Protein AF-A0A484TDN3-F1 (afdb_monomer)

Secondary structure (DSSP, 8-state):
--SHHHHHHHHHHHHHHHHHHHHHHHHHHHHHHHHHHHHHHHHHHHHT----HHHHHHHHHHHHHHHHHHHHHHTT-HHHHHHHHHHHHHHHHTT--

Mean predicted aligned error: 7.02 Å

Solvent-accessible surface area (backbone atoms only — not comparable to full-atom values): 5080 Å² total; per-residue (Å²): 140,75,68,68,65,65,57,47,55,52,49,50,54,51,52,49,52,51,47,54,53,51,51,51,47,48,51,53,54,47,55,49,52,51,52,52,50,52,51,49,50,49,54,20,58,77,57,46,26,67,88,41,74,68,49,54,51,47,48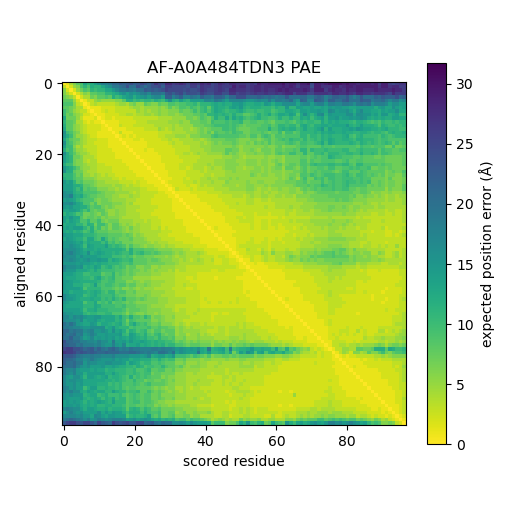,54,50,19,51,50,28,40,53,50,10,52,51,26,43,75,69,71,32,58,68,59,13,51,52,29,38,52,52,15,49,55,49,49,54,71,44,51,101

Sequence (97 aa):
MQSEGTFQWLGELLGGLIRLIVDALRFVFGGLAEAISDFSAGVAAAMGMQPSLFNFALLALGVAMLLAALRAFAARGI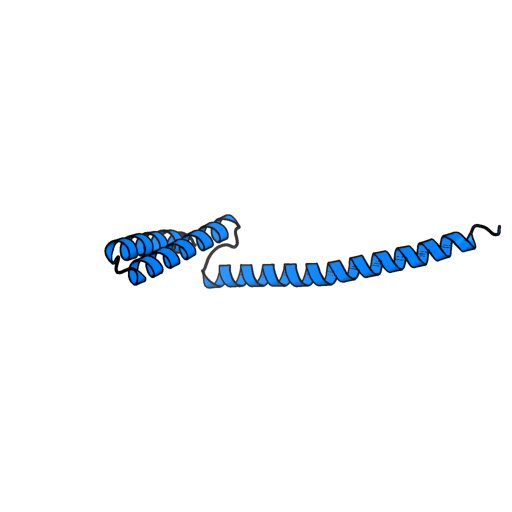VAGIVWALLALLVLSALIG

Organism: NCBI:txid1297885

Radius of gyration: 25.87 Å; Cα contacts (8 Å, |Δi|>4): 58; chains: 1; bounding box: 69×19×58 Å

Structure (mmCIF, N/CA/C/O backbone):
data_AF-A0A484TDN3-F1
#
_entry.id   AF-A0A484TDN3-F1
#
loop_
_atom_site.group_PDB
_atom_site.id
_atom_site.type_symbol
_atom_site.label_atom_id
_atom_site.label_alt_id
_atom_site.label_comp_id
_atom_site.label_asym_id
_atom_site.label_entity_id
_atom_site.label_seq_id
_atom_site.pdbx_PDB_ins_code
_atom_site.Cartn_x
_atom_site.Cartn_y
_atom_site.Cartn_z
_atom_site.occupancy
_atom_site.B_iso_or_equiv
_atom_site.auth_seq_id
_atom_site.auth_comp_id
_atom_site.auth_asym_id
_atom_site.auth_atom_id
_atom_site.pdbx_PDB_model_num
ATOM 1 N N . MET A 1 1 ? 52.351 0.136 -31.949 1.00 53.66 1 MET A N 1
ATOM 2 C CA . MET A 1 1 ? 51.224 -0.661 -32.482 1.00 53.66 1 MET A CA 1
ATOM 3 C C . MET A 1 1 ? 51.015 -1.990 -31.731 1.00 53.66 1 MET A C 1
ATOM 5 O O . MET A 1 1 ? 50.451 -2.908 -32.299 1.00 53.66 1 MET A O 1
ATOM 9 N N . GLN A 1 2 ? 51.433 -2.130 -30.457 1.00 57.53 2 GLN A N 1
ATOM 10 C CA . GLN A 1 2 ? 51.247 -3.378 -29.678 1.00 57.53 2 GLN A CA 1
ATOM 11 C C . GLN A 1 2 ? 50.430 -3.179 -28.383 1.00 57.53 2 GLN A C 1
ATOM 13 O O . GLN A 1 2 ? 50.023 -4.148 -27.754 1.00 57.53 2 GLN A O 1
ATOM 18 N N . SER A 1 3 ? 50.138 -1.930 -28.006 1.00 57.12 3 SER A N 1
ATOM 19 C CA . SER A 1 3 ? 49.333 -1.578 -26.826 1.00 57.12 3 SER A CA 1
ATOM 20 C C . SER A 1 3 ? 47.840 -1.392 -27.120 1.00 57.12 3 SER A C 1
ATOM 22 O O . SER A 1 3 ? 47.054 -1.290 -26.186 1.00 57.12 3 SER A O 1
ATOM 24 N N . GLU A 1 4 ? 47.438 -1.346 -28.394 1.00 59.69 4 GLU A N 1
ATOM 25 C CA . GLU A 1 4 ? 46.035 -1.147 -28.793 1.00 59.69 4 GLU A CA 1
ATOM 26 C C . GLU A 1 4 ? 45.187 -2.416 -28.591 1.00 59.69 4 GLU A C 1
ATOM 28 O O . GLU A 1 4 ? 44.017 -2.319 -28.245 1.00 59.69 4 GLU A O 1
ATOM 33 N N . GLY A 1 5 ? 45.773 -3.614 -28.707 1.00 68.31 5 GLY A N 1
ATOM 34 C CA . GLY A 1 5 ? 45.025 -4.877 -28.608 1.00 68.31 5 GLY A CA 1
ATOM 35 C C . GLY A 1 5 ? 44.791 -5.405 -27.185 1.00 68.31 5 GLY A C 1
ATOM 36 O O . GLY A 1 5 ? 43.775 -6.046 -26.929 1.00 68.31 5 GLY A O 1
ATOM 37 N N . THR A 1 6 ? 45.697 -5.150 -26.235 1.00 71.94 6 THR A N 1
ATOM 38 C CA . THR A 1 6 ? 45.627 -5.755 -24.888 1.00 71.94 6 THR A CA 1
ATOM 39 C C . THR A 1 6 ? 44.625 -5.069 -23.963 1.00 71.94 6 THR A C 1
ATOM 41 O O . THR A 1 6 ? 43.918 -5.744 -23.220 1.00 71.94 6 THR A O 1
ATOM 44 N N . PHE A 1 7 ? 44.507 -3.741 -24.026 1.00 81.44 7 PHE A N 1
ATOM 45 C CA . PHE A 1 7 ? 43.514 -2.999 -23.240 1.00 81.44 7 PHE A CA 1
ATOM 46 C C . PHE A 1 7 ? 42.104 -3.069 -23.841 1.00 81.44 7 PHE A C 1
ATOM 48 O O . PHE A 1 7 ? 41.122 -2.994 -23.104 1.00 81.44 7 PHE A O 1
ATOM 55 N N . GLN A 1 8 ? 41.991 -3.263 -25.157 1.00 83.94 8 GLN A N 1
ATOM 56 C CA . GLN A 1 8 ? 40.702 -3.339 -25.839 1.00 83.94 8 GLN A CA 1
ATOM 57 C C . GLN A 1 8 ? 39.919 -4.605 -25.474 1.00 83.94 8 GLN A C 1
ATOM 59 O O . GLN A 1 8 ? 38.749 -4.508 -25.105 1.00 83.94 8 GLN A O 1
ATOM 64 N N . TRP A 1 9 ? 40.576 -5.769 -25.461 1.00 85.00 9 TRP A N 1
ATOM 65 C CA . TRP A 1 9 ? 39.944 -7.017 -25.015 1.00 85.00 9 TRP A CA 1
ATOM 66 C C . TRP A 1 9 ? 39.489 -6.923 -23.549 1.00 85.00 9 TRP A C 1
ATOM 68 O O . TRP A 1 9 ? 38.391 -7.367 -23.215 1.00 85.00 9 TRP A O 1
ATOM 78 N N . LEU A 1 10 ? 40.294 -6.311 -22.672 1.00 86.94 10 LEU A N 1
ATOM 79 C CA . LEU A 1 10 ? 39.927 -6.126 -21.265 1.00 86.94 10 LEU A CA 1
ATOM 80 C C . LEU A 1 10 ? 38.662 -5.261 -21.126 1.00 86.94 10 LEU A C 1
ATOM 82 O O . LEU A 1 10 ? 37.774 -5.584 -20.338 1.00 86.94 10 LEU A O 1
ATOM 86 N N . GLY A 1 11 ? 38.565 -4.188 -21.918 1.00 88.69 11 GLY A N 1
ATOM 87 C CA . GLY A 1 11 ? 37.390 -3.319 -21.974 1.00 88.69 11 GLY A CA 1
ATOM 88 C C . GLY A 1 11 ? 36.140 -4.031 -22.494 1.00 88.69 11 GLY A C 1
ATOM 89 O O . GLY A 1 11 ? 35.063 -3.856 -21.929 1.00 88.69 11 GLY A O 1
ATOM 90 N N . GLU A 1 12 ? 36.273 -4.879 -23.515 1.00 90.88 12 GLU A N 1
ATOM 91 C CA . GLU A 1 12 ? 35.168 -5.695 -24.038 1.00 90.88 12 GLU A CA 1
ATOM 92 C C . GLU A 1 12 ? 34.672 -6.717 -23.010 1.00 90.88 12 GLU A C 1
ATOM 94 O O . GLU A 1 12 ? 33.465 -6.850 -22.802 1.00 90.88 12 GLU A O 1
ATOM 99 N N . LEU A 1 13 ? 35.591 -7.394 -22.315 1.00 93.00 13 LEU A N 1
ATOM 100 C CA . LEU A 1 13 ? 35.255 -8.401 -21.308 1.00 93.00 13 LEU A CA 1
ATOM 101 C C . LEU A 1 13 ? 34.580 -7.761 -20.082 1.00 93.00 13 LEU A C 1
ATOM 103 O O . LEU A 1 13 ? 33.541 -8.237 -19.622 1.00 93.00 13 LEU A O 1
ATOM 107 N N . LEU A 1 14 ? 35.114 -6.634 -19.598 1.00 94.00 14 LEU A N 1
ATOM 108 C CA . LEU A 1 14 ? 34.516 -5.855 -18.507 1.00 94.00 14 LEU A CA 1
ATOM 109 C C . LEU A 1 14 ? 33.164 -5.248 -18.905 1.00 94.00 14 LEU A C 1
ATOM 111 O O . LEU A 1 14 ? 32.204 -5.332 -18.141 1.00 94.00 14 LEU A O 1
ATOM 115 N N . GLY A 1 15 ? 33.061 -4.668 -20.101 1.00 94.75 15 GLY A N 1
ATOM 116 C CA . GLY A 1 15 ? 31.816 -4.099 -20.615 1.00 94.75 15 GLY A CA 1
ATOM 117 C C . GLY A 1 15 ? 30.724 -5.155 -20.799 1.00 94.75 15 GLY A C 1
ATOM 118 O O . GLY A 1 15 ? 29.564 -4.907 -20.465 1.00 94.75 15 GLY A O 1
ATOM 119 N N . GLY A 1 16 ? 31.097 -6.351 -21.263 1.00 95.62 16 GLY A N 1
ATOM 120 C CA . GLY A 1 16 ? 30.210 -7.510 -21.350 1.00 95.62 16 GLY A CA 1
ATOM 121 C C . GLY A 1 16 ? 29.704 -7.962 -19.980 1.00 95.62 16 GLY A C 1
ATOM 122 O O . GLY A 1 16 ? 28.501 -8.157 -19.809 1.00 95.62 16 GLY A O 1
ATOM 123 N N . LEU A 1 17 ? 30.591 -8.047 -18.982 1.00 95.94 17 LEU A N 1
ATOM 124 C CA . LEU A 1 17 ? 30.212 -8.404 -17.612 1.00 95.94 17 LEU A CA 1
ATOM 125 C C . LEU A 1 17 ? 29.255 -7.376 -16.988 1.00 95.94 17 LEU A C 1
ATOM 127 O O . LEU A 1 17 ? 28.252 -7.754 -16.386 1.00 95.94 17 LEU A O 1
ATOM 131 N N . ILE A 1 18 ? 29.525 -6.079 -17.164 1.00 96.44 18 ILE A N 1
ATOM 132 C CA . ILE A 1 18 ? 28.643 -5.013 -16.668 1.00 96.44 18 ILE A CA 1
ATOM 133 C C . ILE A 1 18 ? 27.271 -5.092 -17.347 1.00 96.44 18 ILE A C 1
ATOM 135 O O . ILE A 1 18 ? 26.254 -5.006 -16.659 1.00 96.44 18 ILE A O 1
ATOM 139 N N . ARG A 1 19 ? 27.215 -5.293 -18.672 1.00 96.12 19 ARG A N 1
ATOM 140 C CA . ARG A 1 19 ? 25.942 -5.467 -19.393 1.00 96.12 19 ARG A CA 1
ATOM 141 C C . ARG A 1 19 ? 25.143 -6.651 -18.867 1.00 96.12 19 ARG A C 1
ATOM 143 O O . ARG A 1 19 ? 23.958 -6.488 -18.614 1.00 96.12 19 ARG A O 1
ATOM 150 N N . LEU A 1 20 ? 25.792 -7.790 -18.628 1.00 96.50 20 LEU A N 1
ATOM 151 C CA . LEU A 1 20 ? 25.133 -8.968 -18.063 1.00 96.50 20 LEU A CA 1
ATOM 152 C C . LEU A 1 20 ? 24.471 -8.659 -16.713 1.00 96.50 20 LEU A C 1
ATOM 154 O O . LEU A 1 20 ? 23.323 -9.038 -16.490 1.00 96.50 20 LEU A O 1
ATOM 158 N N . ILE A 1 21 ? 25.159 -7.923 -15.837 1.00 96.94 21 ILE A N 1
ATOM 159 C CA . ILE A 1 21 ? 24.601 -7.504 -14.544 1.00 96.94 21 ILE A CA 1
ATOM 160 C C . ILE A 1 21 ? 23.420 -6.547 -14.745 1.00 96.94 21 ILE A C 1
ATOM 162 O O . ILE A 1 21 ? 22.377 -6.718 -14.117 1.00 96.94 21 ILE A O 1
ATOM 166 N N . VAL A 1 22 ? 23.558 -5.553 -15.626 1.00 97.06 22 VAL A N 1
ATOM 167 C CA . VAL A 1 22 ? 22.498 -4.574 -15.910 1.00 97.06 22 VAL A CA 1
ATOM 168 C C . VAL A 1 22 ? 21.258 -5.242 -16.500 1.00 97.06 22 VAL A C 1
ATOM 170 O O . VAL A 1 22 ? 20.148 -4.915 -16.088 1.00 97.06 22 VAL A O 1
ATOM 173 N N . ASP A 1 23 ? 21.419 -6.184 -17.423 1.00 96.62 23 ASP A N 1
ATOM 174 C CA . ASP A 1 23 ? 20.296 -6.881 -18.049 1.00 96.62 23 ASP A CA 1
ATOM 175 C C . ASP A 1 23 ? 19.605 -7.829 -17.062 1.00 96.62 23 ASP A C 1
ATOM 177 O O . ASP A 1 23 ? 18.376 -7.859 -17.004 1.00 96.62 23 ASP A O 1
ATOM 181 N N . ALA A 1 24 ? 20.367 -8.516 -16.203 1.00 95.25 24 ALA A N 1
ATOM 182 C CA . ALA A 1 24 ? 19.802 -9.309 -15.113 1.00 95.25 24 ALA A CA 1
ATOM 183 C C . ALA A 1 24 ? 19.012 -8.435 -14.123 1.00 95.25 24 ALA A C 1
ATOM 185 O O . ALA A 1 24 ? 17.888 -8.778 -13.754 1.00 95.25 24 ALA A O 1
ATOM 186 N N . LEU A 1 25 ? 19.559 -7.277 -13.737 1.00 96.31 25 LEU A N 1
ATOM 187 C CA . LEU A 1 25 ? 18.860 -6.303 -12.898 1.00 96.31 25 LEU A CA 1
ATOM 188 C C . LEU A 1 25 ? 17.578 -5.824 -13.584 1.00 96.31 25 LEU A C 1
ATOM 190 O O . LEU A 1 25 ? 16.516 -5.866 -12.977 1.00 96.31 25 LEU A O 1
ATOM 194 N N . ARG A 1 26 ? 17.635 -5.421 -14.856 1.00 95.44 26 ARG A N 1
ATOM 195 C CA . ARG A 1 26 ? 16.453 -4.972 -15.608 1.00 95.44 26 ARG A CA 1
ATOM 196 C C . ARG A 1 26 ? 15.377 -6.042 -15.696 1.00 95.44 26 ARG A C 1
ATOM 198 O O . ARG A 1 26 ? 14.209 -5.708 -15.557 1.00 95.44 26 ARG A O 1
ATOM 205 N N . PHE A 1 27 ? 15.755 -7.300 -15.887 1.00 94.69 27 PHE A N 1
ATOM 206 C CA . PHE A 1 27 ? 14.808 -8.408 -15.900 1.00 94.69 27 PHE A CA 1
ATOM 207 C C . PHE A 1 27 ? 14.117 -8.575 -14.540 1.00 94.69 27 PHE A C 1
ATOM 209 O O . PHE A 1 27 ? 12.890 -8.596 -14.468 1.00 94.69 27 PHE A O 1
ATOM 216 N N . VAL A 1 28 ? 14.892 -8.625 -13.452 1.00 94.88 28 VAL A N 1
ATOM 217 C CA . VA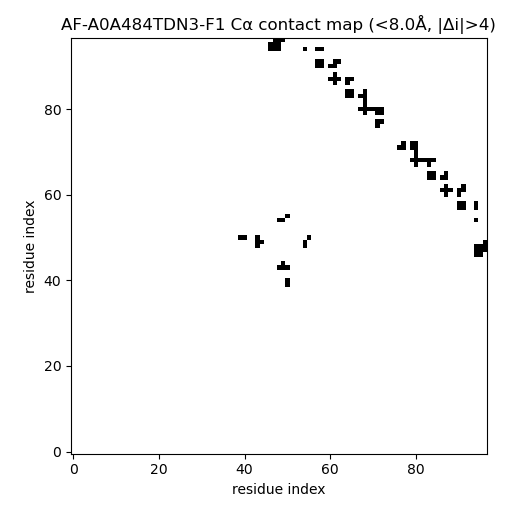L A 1 28 ? 14.356 -8.804 -12.093 1.00 94.88 28 VAL A CA 1
ATOM 218 C C . VAL A 1 28 ? 13.499 -7.610 -11.672 1.00 94.88 28 VAL A C 1
ATOM 220 O O . VAL A 1 28 ? 12.363 -7.785 -11.236 1.00 94.88 28 VAL A O 1
ATOM 223 N N . PHE A 1 29 ? 14.023 -6.392 -11.815 1.00 95.19 29 PHE A N 1
ATOM 224 C CA . PHE A 1 29 ? 13.316 -5.170 -11.436 1.00 95.19 29 PHE A CA 1
ATOM 225 C C . PHE A 1 29 ? 12.133 -4.876 -12.358 1.00 95.19 29 PHE A C 1
ATOM 227 O O . PHE A 1 29 ? 11.119 -4.389 -11.873 1.00 95.19 29 PHE A O 1
ATOM 234 N N . GLY A 1 30 ? 12.231 -5.193 -13.651 1.00 94.12 30 GLY A N 1
ATOM 235 C CA . GLY A 1 30 ? 11.127 -5.069 -14.601 1.00 94.12 30 GLY A CA 1
ATOM 236 C C . GLY A 1 30 ? 9.976 -6.002 -14.244 1.00 94.12 30 GLY A C 1
ATOM 237 O O . GLY A 1 30 ? 8.861 -5.534 -14.043 1.00 94.12 30 GLY A O 1
ATOM 238 N N . GLY A 1 31 ? 10.265 -7.293 -14.047 1.00 93.38 31 GLY A N 1
ATOM 239 C CA . GLY A 1 31 ? 9.249 -8.266 -13.641 1.00 93.38 31 GLY A CA 1
ATOM 240 C C . GLY A 1 31 ? 8.626 -7.945 -12.279 1.00 93.38 31 GLY A C 1
ATOM 241 O O . GLY A 1 31 ? 7.417 -8.073 -12.106 1.00 93.38 31 GLY A O 1
ATOM 242 N N . LEU A 1 32 ? 9.422 -7.469 -11.314 1.00 94.19 32 LEU A N 1
ATOM 243 C CA . LEU A 1 32 ? 8.904 -7.041 -10.013 1.00 94.19 32 LEU A CA 1
ATOM 244 C C . LEU A 1 32 ? 8.038 -5.779 -10.122 1.00 94.19 32 LEU A C 1
ATOM 246 O O . LEU A 1 32 ? 6.992 -5.708 -9.481 1.00 94.19 32 LEU A O 1
ATOM 250 N N . ALA A 1 33 ? 8.457 -4.786 -10.909 1.00 92.25 33 ALA A N 1
ATOM 251 C CA . ALA A 1 33 ? 7.690 -3.560 -11.107 1.00 92.25 33 ALA A CA 1
ATOM 252 C C . ALA A 1 33 ? 6.337 -3.847 -11.770 1.00 92.25 33 ALA A C 1
ATOM 254 O O . ALA A 1 33 ? 5.323 -3.300 -11.342 1.00 92.25 33 ALA A O 1
ATOM 255 N N . GLU A 1 34 ? 6.315 -4.741 -12.756 1.00 94.75 34 GLU A N 1
ATOM 256 C CA . GLU A 1 34 ? 5.093 -5.179 -13.429 1.00 94.75 34 GLU A CA 1
ATOM 257 C C . GLU A 1 34 ? 4.178 -5.951 -12.468 1.00 94.75 34 GLU A C 1
ATOM 259 O O . GLU A 1 34 ? 3.012 -5.599 -12.324 1.00 94.75 34 GLU A O 1
ATOM 264 N N . ALA A 1 35 ? 4.722 -6.882 -11.677 1.00 95.19 35 ALA A N 1
ATOM 265 C CA . ALA A 1 35 ? 3.950 -7.597 -10.659 1.00 95.19 35 ALA A CA 1
ATOM 266 C C . ALA A 1 35 ? 3.353 -6.668 -9.583 1.00 95.19 35 ALA A C 1
ATOM 268 O O . ALA A 1 35 ? 2.208 -6.851 -9.168 1.00 95.19 35 ALA A O 1
ATOM 269 N N . ILE A 1 36 ? 4.108 -5.661 -9.124 1.00 93.38 36 ILE A N 1
ATOM 270 C CA . ILE A 1 36 ? 3.611 -4.649 -8.177 1.00 93.38 36 ILE A CA 1
ATOM 271 C C . ILE A 1 36 ? 2.513 -3.802 -8.828 1.00 93.38 36 ILE A C 1
ATOM 273 O O . ILE A 1 36 ? 1.493 -3.537 -8.189 1.00 93.38 36 ILE A O 1
ATOM 277 N N . SER A 1 37 ? 2.709 -3.390 -10.084 1.00 93.25 37 SER A N 1
ATOM 278 C CA . SER A 1 37 ? 1.724 -2.629 -10.854 1.00 93.25 37 SER A CA 1
ATOM 279 C C . SER A 1 37 ? 0.417 -3.410 -10.980 1.00 93.25 37 SER A C 1
ATOM 281 O O . SER A 1 37 ? -0.629 -2.907 -10.572 1.00 93.25 37 SER A O 1
ATOM 283 N N . ASP A 1 38 ? 0.479 -4.663 -11.425 1.00 94.69 38 ASP A N 1
ATOM 284 C CA . ASP A 1 38 ? -0.683 -5.535 -11.599 1.00 94.69 38 ASP A CA 1
ATOM 285 C C . ASP A 1 38 ? -1.400 -5.822 -10.279 1.00 94.69 38 ASP A C 1
ATOM 287 O O . ASP A 1 38 ? -2.627 -5.732 -10.201 1.00 94.69 38 ASP A O 1
ATOM 291 N N . PHE A 1 39 ? -0.650 -6.104 -9.208 1.00 94.44 39 PHE A N 1
ATOM 292 C CA . PHE A 1 39 ? -1.216 -6.267 -7.870 1.0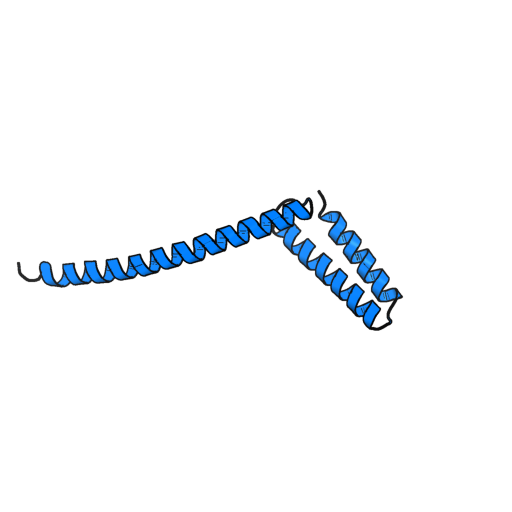0 94.44 39 PHE A CA 1
ATOM 293 C C . PHE A 1 39 ? -1.957 -5.004 -7.425 1.00 94.44 39 PHE A C 1
ATOM 295 O O . PHE A 1 39 ? -3.102 -5.077 -6.978 1.00 94.44 39 PHE A O 1
ATOM 302 N N . SER A 1 40 ? -1.321 -3.838 -7.568 1.00 94.44 40 SER A N 1
ATOM 303 C CA . SER A 1 40 ? -1.921 -2.562 -7.185 1.00 94.44 40 SER A CA 1
ATOM 304 C C . SER A 1 40 ? -3.184 -2.268 -8.003 1.00 94.44 40 SER A C 1
ATOM 306 O O . SER A 1 40 ? -4.218 -1.925 -7.433 1.00 94.44 40 SER A O 1
ATOM 308 N N . ALA A 1 41 ? -3.158 -2.500 -9.316 1.00 94.25 41 ALA A N 1
ATOM 309 C CA . ALA A 1 41 ? -4.311 -2.320 -10.187 1.00 94.25 41 ALA A CA 1
ATOM 310 C C . ALA A 1 41 ? -5.454 -3.276 -9.815 1.00 94.25 41 ALA A C 1
ATOM 312 O O . ALA A 1 41 ? -6.606 -2.854 -9.741 1.00 94.25 41 ALA A O 1
ATOM 313 N N . GLY A 1 42 ? -5.141 -4.539 -9.512 1.00 94.31 42 GLY A N 1
ATOM 314 C CA . GLY A 1 42 ? -6.114 -5.533 -9.062 1.00 94.31 42 GLY A CA 1
ATOM 315 C C . GLY A 1 42 ? -6.773 -5.159 -7.734 1.00 94.31 42 GLY A C 1
ATOM 316 O O . GLY A 1 42 ? -7.996 -5.221 -7.619 1.00 94.31 42 GLY A O 1
ATOM 317 N N . VAL A 1 43 ? -5.989 -4.711 -6.746 1.00 94.69 43 VAL A N 1
ATOM 318 C CA . VAL A 1 43 ? -6.517 -4.216 -5.461 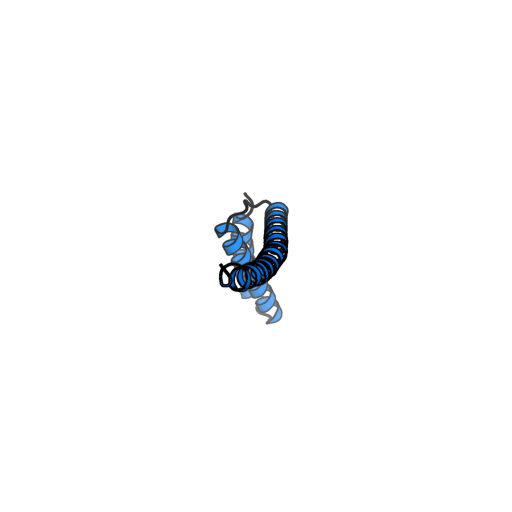1.00 94.69 43 VAL A CA 1
ATOM 319 C C . VAL A 1 43 ? -7.403 -2.991 -5.675 1.00 94.69 43 VAL A C 1
ATOM 321 O O . VAL A 1 43 ? -8.494 -2.922 -5.108 1.00 94.69 43 VAL A O 1
ATOM 324 N N . ALA A 1 44 ? -6.962 -2.047 -6.509 1.00 94.38 44 ALA A N 1
ATOM 325 C CA . ALA A 1 44 ? -7.730 -0.847 -6.808 1.00 94.38 44 ALA A CA 1
ATOM 326 C C . ALA A 1 44 ? -9.070 -1.188 -7.484 1.00 94.38 44 ALA A C 1
ATOM 328 O O . ALA A 1 44 ? -10.118 -0.709 -7.053 1.00 94.38 44 ALA A O 1
ATOM 329 N N . ALA A 1 45 ? -9.052 -2.090 -8.471 1.00 93.19 45 ALA A N 1
ATOM 330 C CA . ALA A 1 45 ? -10.241 -2.555 -9.178 1.00 93.19 45 ALA A CA 1
ATOM 331 C C . ALA A 1 45 ? -11.211 -3.321 -8.266 1.00 93.19 45 ALA A C 1
ATOM 333 O O . ALA A 1 45 ? -12.411 -3.064 -8.301 1.00 93.19 45 ALA A O 1
ATOM 334 N N . ALA A 1 46 ? -10.709 -4.223 -7.416 1.00 92.56 46 ALA A N 1
ATOM 335 C CA . ALA A 1 46 ? -11.536 -4.986 -6.478 1.00 92.56 46 ALA A CA 1
ATOM 336 C C . ALA A 1 46 ? -12.242 -4.088 -5.451 1.00 92.56 46 ALA A C 1
ATOM 338 O O . ALA A 1 46 ? -13.358 -4.380 -5.026 1.00 92.56 46 ALA A O 1
ATOM 339 N N . MET A 1 47 ? -11.592 -2.992 -5.067 1.00 91.19 47 MET A N 1
ATOM 340 C CA . MET A 1 47 ? -12.138 -1.996 -4.150 1.00 91.19 47 MET A CA 1
ATOM 341 C C . MET A 1 47 ? -13.004 -0.938 -4.847 1.00 91.19 47 MET A C 1
ATOM 343 O O . MET A 1 47 ? -13.637 -0.144 -4.156 1.00 91.19 47 MET A O 1
ATOM 347 N N . GLY A 1 48 ? -13.021 -0.895 -6.185 1.00 91.38 48 GLY A N 1
ATOM 348 C CA . GLY A 1 48 ? -13.671 0.177 -6.941 1.00 91.38 48 GLY A CA 1
ATOM 349 C C . GLY A 1 48 ? -13.071 1.553 -6.644 1.00 91.38 48 GLY A C 1
ATOM 350 O O . GLY A 1 48 ? -13.812 2.525 -6.554 1.00 91.38 48 GLY A O 1
ATOM 351 N N . MET A 1 49 ? -11.753 1.621 -6.428 1.00 93.06 49 MET A N 1
ATOM 352 C CA . MET A 1 49 ? -11.038 2.871 -6.168 1.00 93.06 49 MET A CA 1
ATOM 353 C C . MET A 1 49 ? -10.149 3.258 -7.347 1.00 93.06 49 MET A C 1
ATOM 355 O O . MET A 1 49 ? -9.627 2.414 -8.078 1.00 93.06 49 MET A O 1
ATOM 359 N N . GLN A 1 50 ? -9.863 4.550 -7.460 1.00 90.56 50 GLN A N 1
ATOM 360 C CA . GLN A 1 50 ? -8.829 5.041 -8.364 1.00 90.56 50 GLN A CA 1
ATOM 361 C C . GLN A 1 50 ? -7.426 4.676 -7.837 1.00 90.56 50 GLN A C 1
ATOM 363 O O . GLN A 1 50 ? -7.156 4.890 -6.648 1.00 90.56 50 GLN A O 1
ATOM 368 N N . PRO A 1 51 ? -6.508 4.175 -8.689 1.00 87.69 51 PRO A N 1
ATOM 369 C CA . PRO A 1 51 ? -5.153 3.814 -8.285 1.00 87.69 51 PRO A CA 1
ATOM 370 C C . PRO A 1 51 ? -4.320 5.075 -8.015 1.00 87.69 51 PRO A C 1
ATOM 372 O O . PRO A 1 51 ? -3.701 5.648 -8.909 1.00 87.69 51 PRO A O 1
ATOM 375 N N . SER A 1 52 ? -4.317 5.524 -6.759 1.00 92.81 52 SER A N 1
ATOM 376 C CA . SER A 1 52 ? -3.535 6.670 -6.294 1.00 92.81 52 SER A CA 1
ATOM 377 C C . SER A 1 52 ? -2.832 6.354 -4.977 1.00 92.81 52 SER A C 1
ATOM 379 O O . SER A 1 52 ? -3.354 5.620 -4.136 1.00 92.81 52 SER A O 1
ATOM 381 N N . LEU A 1 53 ? -1.646 6.933 -4.769 1.00 91.69 53 LEU A N 1
ATOM 382 C CA . LEU A 1 53 ? -0.877 6.723 -3.537 1.00 91.69 53 LEU A CA 1
ATOM 383 C C . LEU A 1 53 ? -1.669 7.151 -2.290 1.00 91.69 53 LEU A C 1
ATOM 385 O O . LEU A 1 53 ? -1.590 6.502 -1.250 1.00 91.69 53 LEU A O 1
ATOM 389 N N . PHE A 1 54 ? -2.466 8.215 -2.416 1.00 93.69 54 PHE A N 1
ATOM 390 C CA . PHE A 1 54 ? -3.350 8.688 -1.355 1.00 93.69 54 PHE A CA 1
ATOM 391 C C . PHE A 1 54 ? -4.424 7.652 -1.000 1.00 93.69 54 PHE A C 1
ATOM 393 O O . PHE A 1 54 ? -4.608 7.343 0.177 1.00 93.69 54 PHE A O 1
ATOM 400 N N . ASN A 1 55 ? -5.064 7.046 -2.004 1.00 93.88 55 ASN A N 1
ATOM 401 C CA . ASN A 1 55 ? -6.048 5.989 -1.786 1.00 93.88 55 ASN A CA 1
ATOM 402 C C . ASN A 1 55 ? -5.395 4.740 -1.175 1.00 93.88 55 ASN A C 1
ATOM 404 O O . ASN A 1 55 ? -5.912 4.196 -0.210 1.00 93.88 55 ASN A O 1
ATOM 408 N N . PHE A 1 56 ? -4.207 4.322 -1.614 1.00 94.94 56 PHE A N 1
ATOM 409 C CA . PHE A 1 56 ? -3.505 3.211 -0.952 1.00 94.94 56 PHE A CA 1
ATOM 410 C C . PHE A 1 56 ? -3.142 3.505 0.511 1.00 94.94 56 PHE A C 1
ATOM 412 O O . PHE A 1 56 ? -3.246 2.616 1.358 1.00 94.94 56 PHE A O 1
ATOM 419 N N . ALA A 1 57 ? -2.763 4.744 0.836 1.00 95.00 57 ALA A N 1
ATOM 420 C CA . ALA A 1 57 ? -2.512 5.148 2.218 1.00 95.00 57 ALA A CA 1
ATOM 421 C C . ALA A 1 57 ? -3.795 5.105 3.068 1.00 95.00 57 ALA A C 1
ATOM 423 O O . ALA A 1 57 ? -3.778 4.582 4.185 1.00 95.00 57 ALA A O 1
ATOM 424 N N . LEU A 1 58 ? -4.918 5.591 2.530 1.00 94.75 58 LEU A N 1
ATOM 425 C CA . LEU A 1 58 ? -6.232 5.497 3.174 1.00 94.75 58 LEU A CA 1
ATOM 426 C C . LEU A 1 58 ? -6.698 4.047 3.339 1.00 94.75 58 LEU A C 1
ATOM 428 O O . LEU A 1 58 ? -7.234 3.701 4.389 1.00 94.75 58 LEU A O 1
ATOM 432 N N . LEU A 1 59 ? -6.457 3.185 2.349 1.00 95.62 59 LEU A N 1
ATOM 433 C CA . LEU A 1 59 ? -6.749 1.755 2.425 1.00 95.62 59 LEU A CA 1
ATOM 434 C C . LEU A 1 59 ? -5.975 1.112 3.578 1.00 95.62 59 LEU A C 1
ATOM 436 O O . LEU A 1 59 ? -6.569 0.439 4.418 1.00 95.62 59 LEU A O 1
ATOM 440 N N . ALA A 1 60 ? -4.663 1.351 3.648 1.00 96.19 60 ALA A N 1
ATOM 441 C CA . ALA A 1 60 ? -3.821 0.835 4.721 1.00 96.19 60 ALA A CA 1
ATOM 442 C C . ALA A 1 60 ? -4.296 1.325 6.100 1.00 96.19 60 A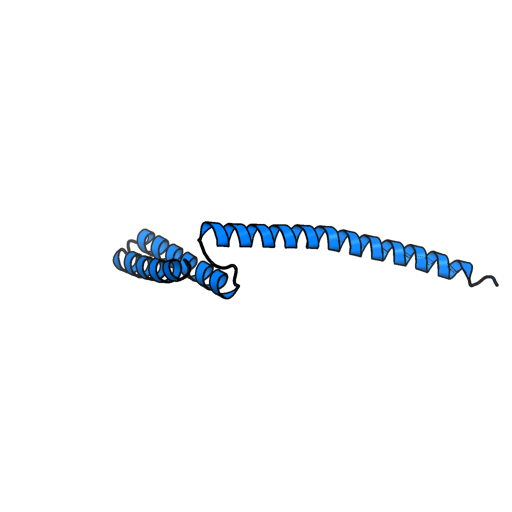LA A C 1
ATOM 444 O O . ALA A 1 60 ? -4.367 0.533 7.042 1.00 96.19 60 ALA A O 1
ATOM 445 N N . LEU A 1 61 ? -4.687 2.601 6.207 1.00 96.44 61 LEU A N 1
ATOM 446 C CA . LEU A 1 61 ? -5.273 3.168 7.422 1.00 96.44 61 LEU A CA 1
ATOM 447 C C . LEU A 1 61 ? -6.592 2.469 7.791 1.00 96.44 61 LEU A C 1
ATOM 449 O O . LEU A 1 61 ? -6.743 2.012 8.922 1.00 96.44 61 LEU A O 1
ATOM 453 N N . GLY A 1 62 ? -7.528 2.341 6.848 1.00 95.44 62 GLY A N 1
ATOM 454 C CA . GLY A 1 62 ? -8.824 1.694 7.069 1.00 95.44 62 GLY A CA 1
ATOM 455 C C . GLY A 1 62 ? -8.684 0.227 7.487 1.00 95.44 62 GLY A C 1
ATOM 456 O O . GLY A 1 62 ? -9.335 -0.219 8.432 1.00 95.44 62 GLY A O 1
ATOM 457 N N . VAL A 1 63 ? -7.763 -0.512 6.863 1.00 95.88 63 VAL A N 1
ATOM 458 C CA . VAL A 1 63 ? -7.433 -1.892 7.252 1.00 95.88 63 VAL A CA 1
ATOM 459 C C . VAL A 1 63 ? -6.804 -1.945 8.648 1.00 95.88 63 VAL A C 1
ATOM 461 O O . VAL A 1 63 ? -7.180 -2.797 9.452 1.00 95.88 63 VAL A O 1
ATOM 464 N N . ALA A 1 64 ? -5.901 -1.023 8.992 1.00 96.62 64 ALA A N 1
ATOM 465 C CA . ALA A 1 64 ? -5.339 -0.945 10.342 1.00 96.62 64 ALA A CA 1
ATOM 466 C C . ALA A 1 64 ? -6.424 -0.677 11.404 1.00 96.62 64 ALA A C 1
ATOM 468 O O . ALA A 1 64 ? -6.393 -1.276 12.481 1.00 96.62 64 ALA A O 1
ATOM 469 N N . MET A 1 65 ? -7.422 0.157 11.091 1.00 95.19 65 MET A N 1
ATOM 470 C CA . MET A 1 65 ? -8.576 0.395 11.965 1.00 95.19 65 MET A CA 1
ATOM 471 C C . MET A 1 65 ? -9.454 -0.854 12.118 1.00 95.19 65 MET A C 1
ATOM 473 O O . MET A 1 65 ? -9.875 -1.159 13.235 1.00 95.19 65 MET A O 1
ATOM 477 N N . LEU A 1 66 ? -9.678 -1.624 11.045 1.00 95.81 66 LEU A N 1
ATOM 478 C CA . LEU A 1 66 ? -10.358 -2.924 11.137 1.00 95.81 66 LEU A CA 1
ATOM 479 C C . LEU A 1 66 ? -9.600 -3.899 12.047 1.00 95.81 66 LEU A C 1
ATOM 481 O O . LEU A 1 66 ? -10.213 -4.558 12.887 1.00 95.81 66 LEU A O 1
ATOM 485 N N . LEU A 1 67 ? -8.270 -3.970 11.931 1.00 96.12 67 LEU A N 1
ATOM 486 C CA . LEU A 1 67 ? -7.445 -4.806 12.809 1.00 96.12 67 LEU A CA 1
ATOM 487 C C . LEU A 1 67 ? -7.536 -4.353 14.272 1.00 96.12 67 LEU A C 1
ATOM 489 O O . LEU A 1 67 ? -7.618 -5.193 15.172 1.00 96.12 67 LEU A O 1
ATOM 493 N N . ALA A 1 68 ? -7.575 -3.042 14.522 1.00 94.50 68 ALA A N 1
ATOM 494 C CA . ALA A 1 68 ? -7.787 -2.493 15.858 1.00 94.50 68 ALA A CA 1
ATOM 495 C C . ALA A 1 68 ? -9.171 -2.864 16.418 1.00 94.50 68 ALA A C 1
ATOM 497 O O . ALA A 1 68 ? -9.265 -3.273 17.577 1.00 94.50 68 ALA A O 1
ATOM 498 N N . ALA A 1 69 ? -10.225 -2.805 15.596 1.00 94.31 69 ALA A N 1
ATOM 499 C CA . ALA A 1 69 ? -11.571 -3.231 15.973 1.00 94.31 69 ALA A CA 1
ATOM 500 C C . ALA A 1 69 ? -11.606 -4.715 16.355 1.00 94.31 69 ALA A C 1
ATOM 502 O O . ALA A 1 69 ? -12.099 -5.077 17.425 1.00 94.31 69 ALA A O 1
ATOM 503 N N . LEU A 1 70 ? -11.012 -5.570 15.517 1.00 94.75 70 LEU A N 1
ATOM 504 C CA . LEU A 1 70 ? -10.940 -7.010 15.750 1.00 94.75 70 LEU A CA 1
ATOM 505 C C . LEU A 1 70 ? -10.179 -7.328 17.044 1.00 94.75 70 LEU A C 1
ATOM 507 O O . LEU A 1 70 ? -10.624 -8.135 17.863 1.00 94.75 70 LEU A O 1
ATOM 511 N N . ARG A 1 71 ? -9.060 -6.632 17.271 1.00 94.56 71 ARG A N 1
ATOM 512 C CA . ARG A 1 71 ? -8.265 -6.754 18.495 1.00 94.56 71 ARG A CA 1
ATOM 513 C C . ARG A 1 71 ? -9.038 -6.284 19.732 1.00 94.56 71 ARG A C 1
ATOM 515 O O . ARG A 1 71 ? -8.934 -6.920 20.778 1.00 94.56 71 ARG A O 1
ATOM 522 N N . ALA A 1 72 ? -9.830 -5.219 19.626 1.00 93.50 72 ALA A N 1
ATOM 523 C CA . ALA A 1 72 ? -10.670 -4.732 20.719 1.00 93.50 72 ALA A CA 1
ATOM 524 C C . ALA A 1 72 ? -11.790 -5.725 21.072 1.00 93.50 72 ALA A C 1
ATOM 526 O O . ALA A 1 72 ? -12.009 -5.999 22.253 1.00 93.50 72 ALA A O 1
ATOM 527 N N . PHE A 1 73 ? -12.435 -6.335 20.072 1.00 91.81 73 PHE A N 1
ATOM 528 C CA . PHE A 1 73 ? -13.414 -7.399 20.303 1.00 91.81 73 PHE A CA 1
ATOM 529 C C . PHE A 1 73 ? -12.788 -8.627 20.972 1.00 91.81 73 PHE A C 1
ATOM 531 O O . PHE A 1 73 ? -13.348 -9.143 21.941 1.00 91.81 73 PHE A O 1
ATOM 538 N N . ALA A 1 74 ? -11.598 -9.048 20.531 1.00 94.06 74 ALA A N 1
ATOM 539 C CA . ALA A 1 74 ? -10.859 -10.144 21.161 1.00 94.06 74 ALA A CA 1
ATOM 540 C C . ALA A 1 74 ? -10.506 -9.845 22.631 1.00 94.06 74 ALA A C 1
ATOM 542 O O . ALA A 1 74 ? -10.552 -10.733 23.480 1.00 94.06 74 ALA A O 1
ATOM 543 N N . ALA A 1 75 ? -10.229 -8.580 22.957 1.00 92.94 75 ALA A N 1
ATOM 544 C CA . ALA A 1 75 ? -9.974 -8.116 24.319 1.00 92.94 75 ALA A CA 1
ATOM 545 C C . ALA A 1 75 ? -11.253 -7.884 25.160 1.00 92.94 75 ALA A C 1
ATOM 547 O O . ALA A 1 75 ? -11.177 -7.262 26.218 1.00 92.94 75 ALA A O 1
ATOM 548 N N . ARG A 1 76 ? -12.428 -8.364 24.715 1.00 88.12 76 ARG A N 1
ATOM 549 C CA . ARG A 1 76 ? -13.759 -8.149 25.335 1.00 88.12 76 ARG A CA 1
ATOM 550 C C . ARG A 1 76 ? -14.222 -6.683 25.384 1.00 88.12 76 ARG A C 1
ATOM 552 O O . ARG A 1 76 ? -15.213 -6.367 26.040 1.00 88.12 76 ARG A O 1
ATOM 559 N N . GLY A 1 77 ? -13.562 -5.783 24.660 1.00 89.88 77 GLY A N 1
ATOM 560 C CA . GLY A 1 77 ? -13.931 -4.374 24.548 1.00 89.88 77 GLY A CA 1
ATOM 561 C C . GLY A 1 77 ? -14.944 -4.134 23.432 1.00 89.88 77 GLY A C 1
ATOM 562 O O . GLY A 1 77 ? -14.577 -3.623 22.378 1.00 89.88 77 GLY A O 1
ATOM 563 N N . ILE A 1 78 ? -16.219 -4.474 23.657 1.00 90.81 78 ILE A N 1
ATOM 564 C CA . ILE A 1 78 ? -17.274 -4.375 22.626 1.00 90.81 78 ILE A CA 1
ATOM 565 C C . ILE A 1 78 ? -17.445 -2.935 22.126 1.00 90.81 78 ILE A C 1
ATOM 567 O O . ILE A 1 78 ? -17.461 -2.700 20.922 1.00 90.81 78 ILE A O 1
ATOM 571 N N . VAL A 1 79 ? -17.522 -1.958 23.036 1.00 94.50 79 VAL A N 1
ATOM 572 C CA . VAL A 1 79 ? -17.723 -0.544 22.670 1.00 94.50 79 VAL A CA 1
ATOM 573 C C . VAL A 1 79 ? -16.554 -0.021 21.836 1.00 94.50 79 VAL A C 1
ATOM 575 O O . VAL A 1 79 ? -16.767 0.556 20.775 1.00 94.50 79 VAL A O 1
ATOM 578 N N . ALA A 1 80 ? -15.318 -0.271 22.276 1.00 92.38 80 ALA A N 1
ATOM 579 C CA . ALA A 1 80 ? -14.127 0.127 21.531 1.00 92.38 80 ALA A CA 1
ATOM 580 C C . ALA A 1 80 ? -14.071 -0.553 20.154 1.00 92.38 80 ALA A C 1
ATOM 582 O O . ALA A 1 80 ? -13.761 0.106 19.166 1.00 92.38 80 ALA A O 1
ATOM 583 N N . GLY A 1 81 ? -14.424 -1.841 20.074 1.00 94.31 81 GLY A N 1
ATOM 584 C CA . GLY A 1 81 ? -14.512 -2.572 18.811 1.00 94.31 81 GLY A CA 1
ATOM 585 C C . GLY A 1 81 ? -15.507 -1.943 17.840 1.00 94.31 81 GLY A C 1
ATOM 586 O O . GLY A 1 81 ? -15.166 -1.724 16.682 1.00 94.31 81 GLY A O 1
ATOM 587 N N . ILE A 1 82 ? -16.699 -1.568 18.316 1.00 96.19 82 ILE A N 1
ATOM 588 C CA . ILE A 1 82 ? -17.710 -0.888 17.494 1.00 96.19 82 ILE A CA 1
ATOM 589 C C . ILE A 1 82 ? -17.197 0.470 17.009 1.00 96.19 82 ILE A C 1
ATOM 591 O O . ILE A 1 82 ? -17.317 0.770 15.826 1.00 96.19 82 ILE A O 1
ATOM 595 N N . VAL A 1 83 ? -16.594 1.278 17.886 1.00 96.19 83 VAL A N 1
ATOM 596 C CA . VAL A 1 83 ? -16.054 2.595 17.505 1.00 96.19 83 VAL A CA 1
ATOM 597 C C . VAL A 1 83 ? -14.996 2.455 16.410 1.00 96.19 83 VAL A C 1
ATOM 599 O O . VAL A 1 83 ? -15.090 3.122 15.382 1.00 96.19 83 VAL A O 1
ATOM 602 N N . TRP A 1 84 ? -14.026 1.553 16.580 1.00 95.50 84 TRP A 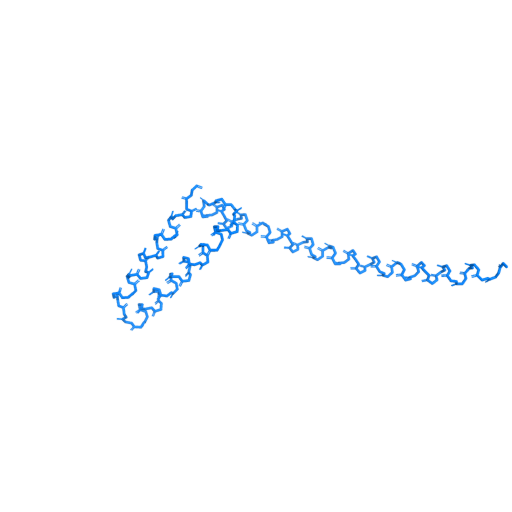N 1
ATOM 603 C CA . TRP A 1 84 ? -13.005 1.308 15.561 1.00 95.50 84 TRP A CA 1
ATOM 604 C C . TRP A 1 84 ? -13.592 0.750 14.264 1.00 95.50 84 TRP A C 1
ATOM 606 O O . TRP A 1 84 ? -13.159 1.159 13.191 1.00 95.50 84 TRP A O 1
ATOM 616 N N . ALA A 1 85 ? -14.595 -0.129 14.341 1.00 95.38 85 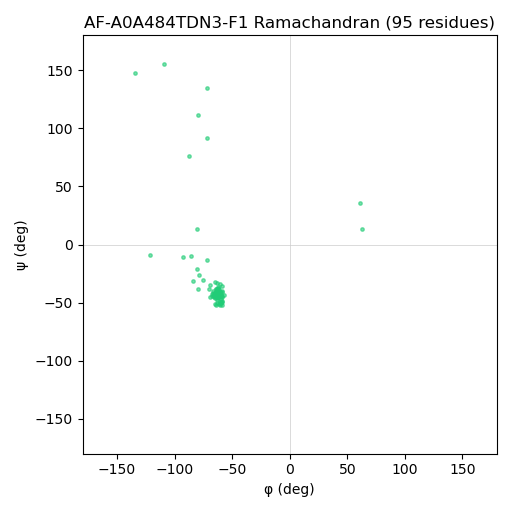ALA A N 1
ATOM 617 C CA . ALA A 1 85 ? -15.258 -0.677 13.162 1.00 95.38 85 ALA A CA 1
ATOM 618 C C . ALA A 1 85 ? -16.004 0.406 12.370 1.00 95.38 85 ALA A C 1
ATOM 620 O O . ALA A 1 85 ? -15.885 0.453 11.149 1.00 95.38 85 ALA A O 1
ATOM 621 N N . LEU A 1 86 ? -16.727 1.302 13.050 1.00 96.75 86 LEU A N 1
ATOM 622 C CA . LEU A 1 86 ? -17.425 2.419 12.410 1.00 96.75 86 LEU A CA 1
ATOM 623 C C . LEU A 1 86 ? -16.450 3.392 11.747 1.00 96.75 86 LEU A C 1
ATOM 625 O O . LEU A 1 86 ? -16.680 3.808 10.615 1.00 96.75 86 LEU A O 1
ATOM 629 N N . LEU A 1 87 ? -15.348 3.724 12.423 1.00 95.88 87 LEU A N 1
ATOM 630 C CA . LEU A 1 87 ? -14.316 4.574 11.836 1.00 95.88 87 LEU A CA 1
ATOM 631 C C . LEU A 1 87 ? -13.658 3.908 10.622 1.00 95.88 87 LEU A C 1
ATOM 633 O O . LEU A 1 87 ? -13.462 4.562 9.601 1.00 95.88 87 LEU A O 1
ATOM 637 N N . ALA A 1 88 ? -13.366 2.609 10.709 1.00 95.12 88 ALA A N 1
ATOM 638 C CA . ALA A 1 88 ? -12.811 1.858 9.595 1.00 95.12 88 ALA A CA 1
ATOM 639 C C . ALA A 1 88 ? -13.770 1.831 8.400 1.00 95.12 88 ALA A C 1
ATOM 641 O O . ALA A 1 88 ? -13.348 2.084 7.278 1.00 95.12 88 ALA A O 1
ATOM 642 N N . LEU A 1 89 ? -15.061 1.579 8.642 1.00 95.25 89 LEU A N 1
ATOM 643 C CA . LEU A 1 89 ? -16.105 1.621 7.618 1.00 95.25 89 LEU A CA 1
ATOM 644 C C . LEU A 1 89 ? -16.199 2.999 6.967 1.00 95.25 89 LEU A C 1
ATOM 646 O O . LEU A 1 89 ? -16.275 3.077 5.747 1.00 95.25 89 LEU A O 1
ATOM 650 N N . LEU A 1 90 ? -16.152 4.076 7.754 1.00 94.69 90 LEU A N 1
A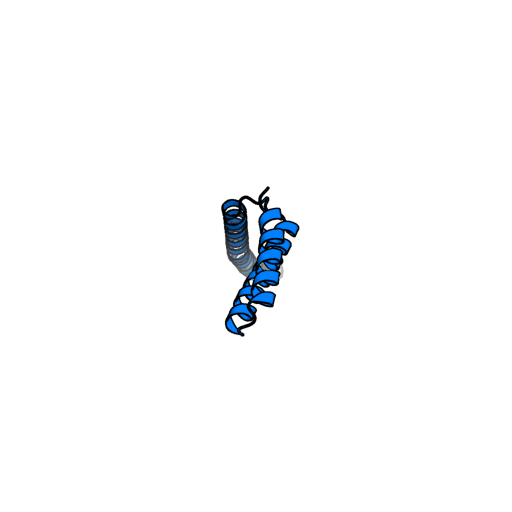TOM 651 C CA . LEU A 1 90 ? -16.193 5.441 7.234 1.00 94.69 90 LEU A CA 1
ATOM 652 C C . LEU A 1 90 ? -15.003 5.705 6.309 1.00 94.69 90 LEU A C 1
ATOM 654 O O . LEU A 1 90 ? -15.201 6.133 5.174 1.00 94.69 90 LEU A O 1
ATOM 658 N N . VAL A 1 91 ? -13.785 5.385 6.757 1.00 93.88 91 VAL A N 1
ATOM 659 C CA . VAL A 1 91 ? -12.572 5.548 5.945 1.00 93.88 91 VAL A CA 1
ATOM 660 C C . VAL A 1 91 ? -12.656 4.699 4.680 1.00 93.88 91 VAL A C 1
ATOM 662 O O . VAL A 1 91 ? -12.512 5.244 3.594 1.00 93.88 91 VAL A O 1
ATOM 665 N N . LEU A 1 92 ? -12.946 3.400 4.806 1.00 93.56 92 LEU A N 1
ATOM 666 C CA . LEU A 1 92 ? -13.022 2.461 3.682 1.00 93.56 92 LEU A CA 1
ATOM 667 C C . LEU A 1 92 ? -14.123 2.824 2.679 1.00 93.56 92 LEU A C 1
ATOM 669 O O . LEU A 1 92 ? -13.916 2.684 1.479 1.00 93.56 92 LEU A O 1
ATOM 673 N N . SER A 1 93 ? -15.263 3.337 3.145 1.00 91.06 93 SER A N 1
ATOM 674 C CA . SER A 1 93 ? -16.345 3.793 2.267 1.00 91.06 93 SER A CA 1
ATOM 675 C C . SER A 1 93 ? -15.943 4.990 1.409 1.00 91.06 93 SER A C 1
ATOM 677 O O . SER A 1 93 ? -16.377 5.085 0.267 1.00 91.06 93 SER A O 1
ATOM 679 N N . ALA A 1 94 ? -15.066 5.861 1.919 1.00 89.94 94 ALA A N 1
ATOM 680 C CA . ALA A 1 94 ? -14.574 7.019 1.182 1.00 89.94 94 ALA A CA 1
ATOM 681 C C . ALA A 1 94 ? -13.607 6.643 0.043 1.00 89.94 94 ALA A C 1
ATOM 683 O O . ALA A 1 94 ? -13.306 7.490 -0.794 1.00 89.94 94 ALA A O 1
ATOM 684 N N . LEU A 1 95 ? -13.112 5.398 0.007 1.00 89.06 95 LEU A N 1
ATOM 685 C CA . LEU A 1 95 ? -12.270 4.901 -1.087 1.00 89.06 95 LEU A CA 1
ATOM 686 C C . LEU A 1 95 ? -13.065 4.467 -2.316 1.00 89.06 95 LEU A C 1
ATOM 688 O O . LEU A 1 95 ? -12.486 4.374 -3.396 1.00 89.06 95 LEU A O 1
ATOM 692 N N . ILE A 1 96 ? -14.351 4.171 -2.147 1.00 85.75 96 ILE A N 1
ATOM 693 C CA . ILE A 1 96 ? -15.223 3.727 -3.231 1.00 85.75 96 ILE A CA 1
ATOM 694 C C . ILE A 1 96 ? -15.639 4.981 -4.006 1.00 85.75 96 ILE A C 1
ATOM 696 O O . ILE A 1 96 ? -16.353 5.827 -3.464 1.00 85.75 96 ILE A O 1
ATOM 700 N N . GLY A 1 97 ? -15.164 5.122 -5.247 1.00 66.50 97 GLY A N 1
ATOM 701 C CA . GLY A 1 97 ? -15.346 6.332 -6.055 1.00 66.50 97 GLY A CA 1
ATOM 702 C C . GLY A 1 97 ? -15.165 6.098 -7.542 1.00 66.50 97 GLY A C 1
ATOM 703 O O . GLY A 1 97 ? -14.089 5.590 -7.930 1.00 66.50 97 GLY A O 1
#

Foldseek 3Di:
DPVPPPVVVVCVVVVVVVVVVVVVCCVVVVVVVVVVVVVLVVVCVVLQADSDPVLVVLLVVLVVLQVQLVVCVVVVNPVSSVVSPVVSCVSSVVRND

pLDDT: mean 91.26, std 8.79, range [53.66, 97.06]